Protein AF-A0A9R1XGS2-F1 (afdb_monomer)

Mean predicted aligned error: 9.59 Å

Radius of gyration: 16.62 Å; Cα contacts (8 Å, |Δi|>4): 50; chains: 1; bounding box: 32×41×38 Å

Structure (mmCIF, N/CA/C/O backbone):
data_AF-A0A9R1XGS2-F1
#
_entry.id   AF-A0A9R1XGS2-F1
#
loop_
_atom_site.group_PDB
_atom_site.id
_atom_site.type_symbol
_atom_site.label_atom_id
_atom_site.label_alt_id
_atom_site.label_comp_id
_atom_site.label_asym_id
_atom_site.label_entity_id
_atom_site.label_seq_id
_atom_site.pdbx_PDB_ins_code
_atom_site.Cartn_x
_atom_site.Cartn_y
_atom_site.Cartn_z
_atom_site.occupancy
_atom_site.B_iso_or_equiv
_atom_site.auth_seq_id
_atom_site.auth_comp_id
_atom_site.auth_asym_id
_atom_site.auth_atom_id
_atom_site.pdbx_PDB_model_num
ATOM 1 N N . MET A 1 1 ? -3.065 5.075 -19.037 1.00 49.12 1 MET A N 1
ATOM 2 C CA . MET A 1 1 ? -3.940 6.017 -19.786 1.00 49.12 1 MET A CA 1
ATOM 3 C C . MET A 1 1 ? -4.816 6.896 -18.880 1.00 49.12 1 MET A C 1
ATOM 5 O O . MET A 1 1 ? -4.933 8.082 -19.165 1.00 49.12 1 MET A O 1
ATOM 9 N N . PHE A 1 2 ? -5.382 6.379 -17.778 1.00 56.94 2 PHE A N 1
ATOM 10 C CA . PHE A 1 2 ? -6.214 7.158 -16.838 1.00 56.94 2 PHE A CA 1
ATOM 11 C C . PHE A 1 2 ? -5.487 8.334 -16.159 1.00 56.94 2 PHE A C 1
ATOM 13 O O . PHE A 1 2 ? -5.978 9.459 -16.197 1.00 56.94 2 PHE A O 1
ATOM 20 N N . PHE A 1 3 ? -4.281 8.113 -15.629 1.00 59.16 3 PHE A N 1
ATOM 21 C CA . PHE A 1 3 ? -3.515 9.161 -14.937 1.00 59.16 3 PHE A CA 1
ATOM 22 C C . PHE A 1 3 ? -3.102 10.336 -15.835 1.00 59.16 3 PHE A C 1
ATOM 24 O O . PHE A 1 3 ? -3.091 11.476 -15.381 1.00 59.16 3 PHE A O 1
ATOM 31 N N . TYR A 1 4 ? -2.840 10.095 -17.125 1.00 64.44 4 TYR A N 1
ATOM 32 C CA . TYR A 1 4 ? -2.548 11.173 -18.075 1.00 64.44 4 TYR A CA 1
ATOM 33 C C . TYR A 1 4 ? -3.742 12.122 -18.227 1.00 64.44 4 TYR A C 1
ATOM 35 O O . TYR A 1 4 ? -3.582 13.336 -18.143 1.00 64.44 4 TYR A O 1
ATOM 43 N N . ARG A 1 5 ? -4.955 11.570 -18.374 1.00 71.12 5 ARG A N 1
ATOM 44 C CA . ARG A 1 5 ? -6.182 12.373 -18.470 1.00 71.12 5 ARG A CA 1
ATOM 45 C C . ARG A 1 5 ? -6.453 13.150 -17.182 1.00 71.12 5 ARG A C 1
ATOM 47 O O . ARG A 1 5 ? -6.794 14.324 -17.261 1.00 71.12 5 ARG A O 1
ATOM 54 N N . ALA A 1 6 ? -6.242 12.530 -16.019 1.00 71.69 6 ALA A N 1
ATOM 55 C CA . ALA A 1 6 ? -6.393 13.198 -14.726 1.00 71.69 6 ALA A CA 1
ATOM 56 C C . ALA A 1 6 ? -5.425 14.384 -14.566 1.00 71.69 6 ALA A C 1
ATOM 58 O O . ALA A 1 6 ? -5.833 15.461 -14.133 1.00 71.69 6 ALA A O 1
ATOM 59 N N . MET A 1 7 ? -4.161 14.227 -14.975 1.00 69.69 7 MET A N 1
ATOM 60 C CA . MET A 1 7 ? -3.179 15.306 -14.854 1.00 69.69 7 MET A CA 1
ATOM 61 C C . MET A 1 7 ? -3.438 16.450 -15.838 1.00 69.69 7 MET A C 1
ATOM 63 O O . MET A 1 7 ? -3.331 17.615 -15.460 1.00 69.69 7 MET A O 1
ATOM 67 N N . VAL A 1 8 ? -3.840 16.131 -17.074 1.00 72.62 8 VAL A N 1
ATOM 68 C CA . VAL A 1 8 ? -4.270 17.142 -18.052 1.00 72.62 8 VAL A CA 1
ATOM 69 C C . VAL A 1 8 ? -5.418 17.970 -17.469 1.00 72.62 8 VAL A C 1
ATOM 71 O O . VAL A 1 8 ? -5.306 19.192 -17.420 1.00 72.62 8 VAL A O 1
ATOM 74 N N . LEU A 1 9 ? -6.450 17.325 -16.911 1.00 78.19 9 LEU A N 1
ATOM 75 C CA . LEU A 1 9 ? -7.569 18.012 -16.255 1.00 78.19 9 LEU A CA 1
ATOM 76 C C . LEU A 1 9 ? -7.123 18.911 -15.091 1.00 78.19 9 LEU A C 1
ATOM 78 O O . LEU A 1 9 ? -7.609 20.034 -14.975 1.00 78.19 9 LEU A O 1
ATOM 82 N N . TYR A 1 10 ? -6.185 18.459 -14.253 1.00 74.69 10 TYR A N 1
ATOM 83 C CA . TYR A 1 10 ? -5.632 19.273 -13.165 1.00 74.69 10 TYR A CA 1
ATOM 84 C C . TYR A 1 10 ? -4.881 20.511 -13.684 1.00 74.69 10 TYR A C 1
ATOM 86 O O . TYR A 1 10 ? -5.078 21.617 -13.177 1.00 74.69 10 TYR A O 1
ATOM 94 N N . THR A 1 11 ? -4.047 20.364 -14.720 1.00 72.31 11 THR A N 1
ATOM 95 C CA . THR A 1 11 ? -3.326 21.505 -15.318 1.00 72.31 11 THR A CA 1
ATOM 96 C C . THR A 1 11 ? -4.274 22.512 -15.967 1.00 72.31 11 THR A C 1
ATOM 98 O O . THR A 1 11 ? -4.076 23.717 -15.825 1.00 72.31 11 THR A O 1
ATOM 101 N N . THR A 1 12 ? -5.349 22.031 -16.604 1.00 73.12 12 THR A N 1
ATOM 102 C CA . THR A 1 12 ? -6.400 22.882 -17.172 1.00 73.12 12 THR A CA 1
ATOM 103 C C . THR A 1 12 ? -7.160 23.639 -16.082 1.00 73.12 12 THR A C 1
ATOM 105 O O . THR A 1 12 ? -7.358 24.842 -16.217 1.00 73.12 12 THR A O 1
ATOM 108 N N . GLN A 1 13 ? -7.536 22.976 -14.981 1.00 75.69 13 GLN A N 1
ATOM 109 C CA . GLN A 1 13 ? -8.256 23.617 -13.871 1.00 75.69 13 GLN A CA 1
ATOM 110 C C . GLN A 1 13 ? -7.396 24.606 -13.074 1.00 75.69 13 GLN A C 1
ATOM 112 O O . GLN A 1 13 ? -7.893 25.637 -12.637 1.00 75.69 13 GLN A O 1
ATOM 117 N N . SER A 1 14 ? -6.105 24.325 -12.895 1.00 75.88 14 SER A N 1
ATOM 118 C CA . SER A 1 14 ? -5.187 25.191 -12.138 1.00 75.88 14 SER A CA 1
ATOM 119 C C . SER A 1 14 ? -4.700 26.424 -12.915 1.00 75.88 14 SER A C 1
ATOM 121 O O . SER A 1 14 ? -3.931 27.217 -12.373 1.00 75.88 14 SER A O 1
ATOM 123 N N . GLY A 1 15 ? -5.089 26.588 -14.189 1.00 66.81 15 GLY A N 1
ATOM 124 C CA . GLY A 1 15 ? -4.644 27.693 -15.052 1.00 66.81 15 GLY A CA 1
ATOM 125 C C . GLY A 1 15 ? -3.144 27.668 -15.382 1.00 66.81 15 GLY A C 1
ATOM 126 O O . GLY A 1 15 ? -2.610 28.609 -15.972 1.00 66.81 15 GLY A O 1
ATOM 127 N N . SER A 1 16 ? -2.439 26.597 -15.005 1.00 64.12 16 SER A N 1
ATOM 128 C CA . SER A 1 16 ? -1.000 26.464 -15.198 1.00 64.12 16 SER A CA 1
ATOM 129 C C . SER A 1 16 ? -0.702 25.936 -16.601 1.00 64.12 16 SER A C 1
ATOM 131 O O . SER A 1 16 ? -0.794 24.742 -16.864 1.00 64.12 16 SER A O 1
ATOM 133 N N . ASN A 1 17 ? -0.229 26.809 -17.496 1.00 59.41 17 ASN A N 1
ATOM 134 C CA . ASN A 1 17 ? 0.316 26.438 -18.815 1.00 59.41 17 ASN A CA 1
ATOM 135 C C . ASN A 1 17 ? 1.717 25.789 -18.738 1.00 59.41 17 ASN A C 1
ATOM 137 O O . ASN A 1 17 ? 2.495 25.812 -19.696 1.00 59.41 17 ASN A O 1
ATOM 141 N N . LYS A 1 18 ? 2.075 25.205 -17.589 1.00 62.44 18 LYS A N 1
ATOM 142 C CA . LYS A 1 18 ? 3.331 24.476 -17.429 1.00 62.44 18 LYS A CA 1
ATOM 143 C C . LYS A 1 18 ? 3.226 23.172 -18.211 1.00 62.44 18 LYS A C 1
ATOM 145 O O . LYS A 1 18 ? 2.670 22.188 -17.732 1.00 62.44 18 LYS A O 1
ATOM 150 N N . ARG A 1 19 ? 3.808 23.152 -19.412 1.00 61.94 19 ARG A N 1
ATOM 151 C CA . ARG A 1 19 ? 4.156 21.908 -20.110 1.00 61.94 19 ARG A CA 1
ATOM 152 C C . ARG A 1 19 ? 5.249 21.205 -19.307 1.00 61.94 19 ARG A C 1
ATOM 154 O O . ARG A 1 19 ? 6.433 21.344 -19.595 1.00 61.94 19 ARG A O 1
ATOM 161 N N . VAL A 1 20 ? 4.853 20.501 -18.251 1.00 65.19 20 VAL A N 1
ATOM 162 C CA . VAL A 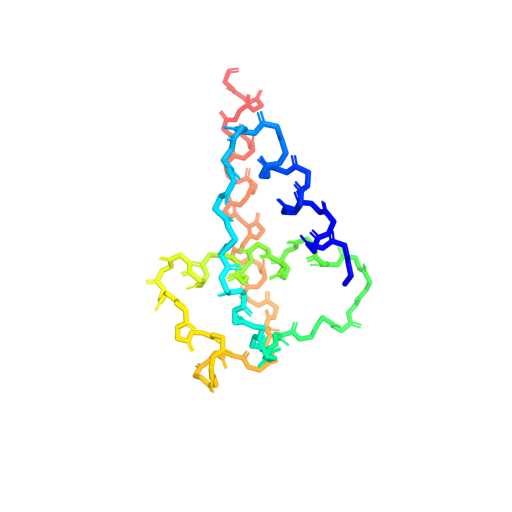1 20 ? 5.764 19.645 -17.493 1.00 65.19 20 VAL A CA 1
ATOM 163 C C . VAL A 1 20 ? 6.173 18.512 -18.427 1.00 65.19 20 VAL A C 1
ATOM 165 O O . VAL A 1 20 ? 5.321 17.768 -18.916 1.00 65.19 20 VAL A O 1
ATOM 168 N N . LY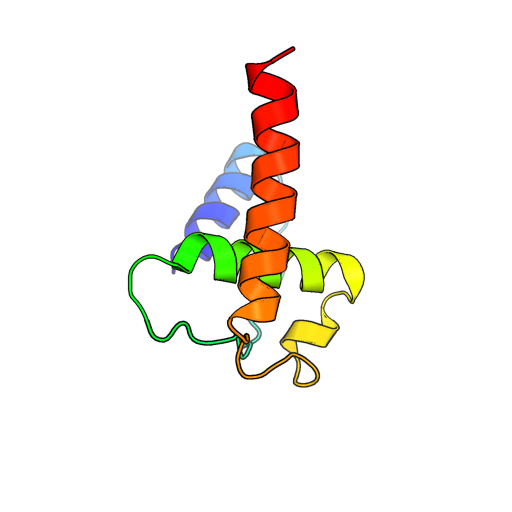S A 1 21 ? 7.474 18.400 -18.721 1.00 68.25 21 LYS A N 1
ATOM 169 C CA . LYS A 1 21 ? 8.012 17.246 -19.444 1.00 68.25 21 LYS A CA 1
ATOM 170 C C . LYS A 1 21 ? 7.837 16.029 -18.541 1.00 68.25 21 LYS A C 1
ATOM 172 O O . LYS A 1 21 ? 8.598 15.822 -17.603 1.00 68.25 21 LYS A O 1
ATOM 177 N N . LEU A 1 22 ? 6.779 15.276 -18.805 1.00 68.44 22 LEU A N 1
ATOM 178 C CA . LEU A 1 22 ? 6.441 14.055 -18.095 1.00 68.44 22 LEU A CA 1
ATOM 179 C C . LEU A 1 22 ? 7.478 12.986 -18.419 1.00 68.44 22 LEU A C 1
ATOM 181 O O . LEU A 1 22 ? 7.567 12.532 -19.560 1.00 68.44 22 LEU A O 1
ATOM 185 N N . ASN A 1 23 ? 8.260 12.602 -17.414 1.00 72.56 23 ASN A N 1
ATOM 186 C CA . ASN A 1 23 ? 9.093 11.419 -17.511 1.00 72.56 23 ASN A CA 1
ATOM 187 C C . ASN A 1 23 ? 8.256 10.216 -17.075 1.00 72.56 23 ASN A C 1
ATOM 189 O O . ASN A 1 23 ? 7.981 10.044 -15.888 1.00 72.56 23 ASN A O 1
ATOM 193 N N . TRP A 1 24 ? 7.797 9.432 -18.046 1.00 73.19 24 TRP A N 1
ATOM 194 C CA . TRP A 1 24 ? 7.093 8.187 -17.775 1.00 73.19 24 TRP A CA 1
ATOM 195 C C . TRP A 1 24 ? 8.121 7.112 -17.468 1.00 73.19 24 TRP A C 1
ATOM 197 O O . TRP A 1 24 ? 8.911 6.739 -18.333 1.00 73.19 24 TRP A O 1
ATOM 207 N N . VAL A 1 25 ? 8.104 6.632 -16.233 1.00 74.81 25 VAL A N 1
ATOM 208 C CA . VAL A 1 25 ? 8.935 5.515 -15.800 1.00 74.81 25 VAL A CA 1
ATOM 209 C C . VAL A 1 25 ? 8.035 4.293 -15.708 1.00 74.81 25 VAL A C 1
ATOM 211 O O . VAL A 1 25 ? 6.965 4.357 -15.101 1.00 74.81 25 VAL A O 1
ATOM 214 N N . ASN A 1 26 ? 8.452 3.197 -16.338 1.00 73.38 26 ASN A N 1
ATOM 215 C CA . ASN A 1 26 ? 7.841 1.903 -16.073 1.00 73.38 26 ASN A CA 1
ATOM 216 C C . ASN A 1 26 ? 8.351 1.424 -14.723 1.00 73.38 26 ASN A C 1
ATOM 218 O O . ASN A 1 26 ? 9.556 1.277 -14.534 1.00 73.38 26 ASN A O 1
ATOM 222 N N . VAL A 1 27 ? 7.418 1.213 -13.807 1.00 75.19 27 VAL A N 1
ATOM 223 C CA . VAL A 1 27 ? 7.698 0.791 -12.440 1.00 75.19 27 VAL A CA 1
ATOM 224 C C . VAL A 1 27 ? 7.159 -0.615 -12.259 1.00 75.19 27 VAL A C 1
ATOM 226 O O . VAL A 1 27 ? 6.090 -0.949 -12.776 1.00 75.19 27 VAL A O 1
ATOM 229 N N . THR A 1 28 ? 7.906 -1.440 -11.545 1.00 74.62 28 THR A N 1
ATOM 230 C CA . THR A 1 28 ? 7.434 -2.740 -11.076 1.00 74.62 28 THR A CA 1
ATOM 231 C C . THR A 1 28 ? 6.695 -2.522 -9.764 1.00 74.62 28 THR A C 1
ATOM 233 O O . THR A 1 28 ? 7.218 -1.878 -8.858 1.00 74.62 28 THR A O 1
ATOM 236 N N . CYS A 1 29 ? 5.468 -3.025 -9.671 1.00 78.06 29 CYS A N 1
ATOM 237 C CA . CYS A 1 29 ? 4.678 -2.995 -8.446 1.00 78.06 29 CYS A CA 1
ATOM 238 C C . CYS A 1 29 ? 4.331 -4.425 -8.015 1.00 78.06 29 CYS A C 1
ATOM 240 O O . CYS A 1 29 ? 4.176 -5.289 -8.887 1.00 78.06 29 CYS A O 1
ATOM 242 N N . PRO A 1 30 ? 4.145 -4.672 -6.710 1.00 83.31 30 PRO A N 1
ATOM 243 C CA . PRO A 1 30 ? 3.655 -5.950 -6.214 1.00 83.31 30 PRO A CA 1
ATOM 244 C C . PRO A 1 30 ? 2.334 -6.343 -6.860 1.00 83.31 30 PRO A C 1
ATOM 246 O O . PRO A 1 30 ? 1.385 -5.555 -6.905 1.00 83.31 30 PRO A O 1
ATOM 249 N N . VAL A 1 31 ? 2.278 -7.570 -7.371 1.00 83.81 31 VAL A N 1
ATOM 250 C CA . VAL A 1 31 ? 1.083 -8.108 -8.022 1.00 83.81 31 VAL A CA 1
ATOM 251 C C . VAL A 1 31 ? 0.236 -8.818 -6.979 1.00 83.81 31 VAL A C 1
ATOM 253 O O . VAL A 1 31 ? 0.708 -9.712 -6.282 1.00 83.81 31 VAL A O 1
ATOM 256 N N . GLN A 1 32 ? -1.033 -8.432 -6.878 1.00 84.25 32 GLN A N 1
ATOM 257 C CA . GLN A 1 32 ? -1.981 -9.146 -6.032 1.00 84.25 32 GLN A CA 1
ATOM 258 C C . GLN A 1 32 ? -2.357 -10.500 -6.661 1.00 84.25 32 GLN A C 1
ATOM 260 O O . GLN A 1 32 ? -2.636 -10.559 -7.863 1.00 84.2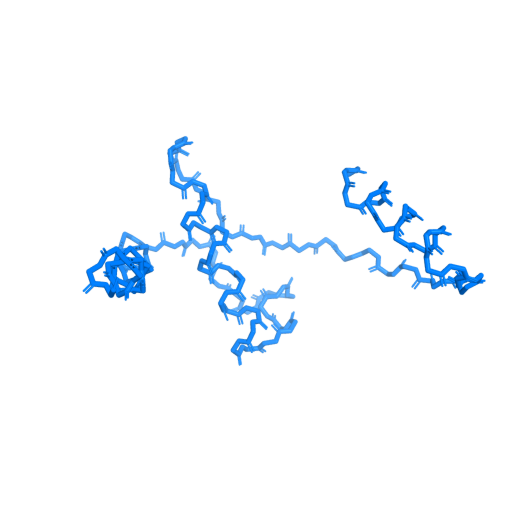5 32 GLN A O 1
ATOM 265 N N . PRO A 1 33 ? -2.438 -11.580 -5.870 1.00 83.25 33 PRO A N 1
ATOM 266 C CA . PRO A 1 33 ? -2.882 -12.878 -6.369 1.00 83.25 33 PRO A CA 1
ATOM 267 C C . PRO A 1 33 ? -4.414 -12.968 -6.492 1.00 83.25 33 PRO A C 1
ATOM 269 O O . PRO A 1 33 ? -4.927 -13.656 -7.372 1.00 83.25 33 PRO A O 1
ATOM 272 N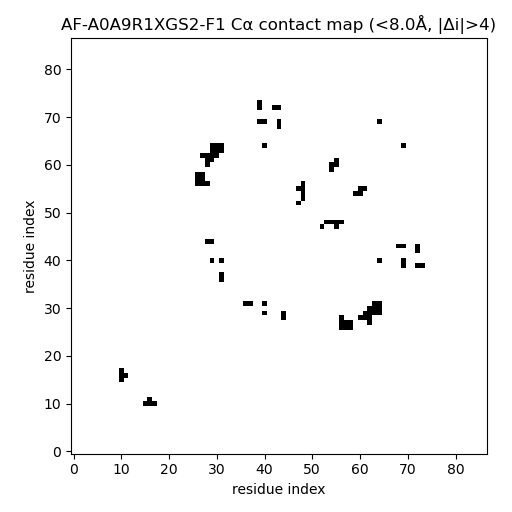 N . GLY A 1 34 ? -5.156 -12.285 -5.610 1.00 83.75 34 GLY A N 1
ATOM 273 C CA . GLY A 1 34 ? -6.624 -12.295 -5.563 1.00 83.75 34 GLY A CA 1
ATOM 274 C C . GLY A 1 34 ? -7.278 -11.119 -6.295 1.00 83.75 34 GLY A C 1
ATOM 275 O O . GLY A 1 34 ? -6.601 -10.263 -6.850 1.00 83.75 34 GLY A O 1
ATOM 276 N N . SER A 1 35 ? -8.612 -11.027 -6.277 1.00 82.06 35 SER A N 1
ATOM 277 C CA . SER A 1 35 ? -9.365 -9.914 -6.893 1.00 82.06 35 SER A CA 1
ATOM 278 C C . SER A 1 35 ? -9.879 -8.867 -5.897 1.00 82.06 35 SER A C 1
ATOM 280 O O . SER A 1 35 ? -10.220 -7.758 -6.300 1.00 82.06 35 SER A O 1
ATOM 282 N N . THR A 1 36 ? -9.929 -9.191 -4.604 1.00 87.19 36 THR A N 1
ATOM 283 C CA . THR A 1 36 ? -10.611 -8.389 -3.572 1.00 87.19 36 THR A CA 1
ATOM 284 C C . THR A 1 36 ? -9.677 -7.512 -2.741 1.00 87.19 36 THR A C 1
ATOM 286 O O . THR A 1 36 ? -10.139 -6.617 -2.041 1.00 87.19 36 THR A O 1
ATOM 289 N N . GLU A 1 37 ? -8.365 -7.735 -2.820 1.00 87.25 37 GLU A N 1
ATOM 290 C CA . GLU A 1 37 ? -7.378 -7.090 -1.942 1.00 87.25 37 GLU A CA 1
ATOM 291 C C . GLU A 1 37 ? -6.682 -5.884 -2.588 1.00 87.25 37 GLU A C 1
ATOM 293 O O . GLU A 1 37 ? -5.784 -5.296 -1.988 1.00 87.25 37 GLU A O 1
ATOM 298 N N . CYS A 1 38 ? -7.116 -5.469 -3.784 1.00 88.50 38 CYS A N 1
ATOM 299 C CA . CYS A 1 38 ? -6.461 -4.405 -4.551 1.00 88.50 38 CYS A CA 1
ATOM 300 C C . CYS A 1 38 ? -6.297 -3.097 -3.790 1.00 88.50 38 CYS A C 1
ATOM 302 O O . CYS A 1 38 ? -5.251 -2.457 -3.884 1.00 88.50 38 CYS A O 1
ATOM 304 N N . GLY A 1 39 ? -7.301 -2.721 -2.996 1.00 90.00 39 GLY A N 1
ATOM 305 C CA . GLY A 1 39 ? -7.234 -1.535 -2.152 1.00 90.00 39 GLY A CA 1
ATOM 306 C C . GLY A 1 39 ? -6.073 -1.606 -1.161 1.00 90.00 39 GLY A C 1
ATOM 307 O O . GLY A 1 39 ? -5.310 -0.653 -1.056 1.00 90.00 39 GLY A O 1
ATOM 308 N N . TYR A 1 40 ? -5.885 -2.746 -0.495 1.00 91.75 40 TYR A N 1
ATOM 309 C CA . TYR A 1 40 ? -4.829 -2.916 0.504 1.00 91.75 40 TYR A CA 1
ATOM 310 C C . TYR A 1 40 ? -3.431 -2.939 -0.114 1.00 91.75 40 TYR A C 1
ATOM 312 O O . TYR A 1 40 ? -2.520 -2.325 0.432 1.00 91.75 40 TYR A O 1
ATOM 320 N N . TYR A 1 41 ? -3.274 -3.556 -1.288 1.00 91.25 41 TYR A N 1
ATOM 321 C CA . TYR A 1 41 ? -2.012 -3.523 -2.033 1.00 91.25 41 TYR A CA 1
ATOM 322 C C . TYR A 1 41 ? -1.646 -2.094 -2.450 1.00 91.25 41 TYR A C 1
ATOM 324 O O . TYR A 1 41 ? -0.507 -1.669 -2.272 1.00 91.25 41 TYR A O 1
ATOM 332 N N . MET A 1 42 ? -2.620 -1.318 -2.941 1.00 89.38 42 MET A N 1
ATOM 333 C CA . MET A 1 42 ? -2.405 0.093 -3.281 1.00 89.38 42 MET A CA 1
ATOM 334 C C . MET A 1 42 ? -2.039 0.927 -2.052 1.00 89.38 42 MET A C 1
ATOM 336 O O . MET A 1 42 ? -1.156 1.775 -2.134 1.00 89.38 42 MET A O 1
ATOM 340 N N . LEU A 1 43 ? -2.696 0.688 -0.917 1.00 92.31 43 LEU A N 1
ATOM 341 C CA . LEU A 1 43 ? -2.424 1.390 0.336 1.00 92.31 43 LEU A CA 1
ATOM 342 C C . LEU A 1 43 ? -1.028 1.083 0.876 1.00 92.31 43 LEU A C 1
ATOM 344 O O . LEU A 1 43 ? -0.300 2.014 1.219 1.00 92.31 43 LEU A O 1
ATOM 348 N N . ARG A 1 44 ? -0.631 -0.195 0.877 1.00 92.00 44 ARG A N 1
ATOM 349 C CA . ARG A 1 44 ? 0.726 -0.621 1.234 1.00 92.00 44 ARG A CA 1
ATOM 350 C C . ARG A 1 44 ? 1.762 0.059 0.340 1.00 92.00 44 ARG A C 1
ATOM 352 O O . ARG A 1 44 ? 2.696 0.674 0.841 1.00 92.00 44 ARG A O 1
ATOM 359 N N . PHE A 1 45 ? 1.547 0.019 -0.972 1.00 88.50 45 PHE A N 1
ATOM 360 C CA . PHE A 1 45 ? 2.462 0.603 -1.948 1.00 88.50 45 PHE A CA 1
ATOM 361 C C . PHE A 1 45 ? 2.575 2.125 -1.819 1.00 88.50 45 PHE A C 1
ATOM 363 O O . PHE A 1 45 ? 3.667 2.680 -1.883 1.00 88.50 45 PHE A O 1
ATOM 370 N N . MET A 1 46 ? 1.460 2.823 -1.581 1.00 90.19 46 MET A N 1
ATOM 371 C 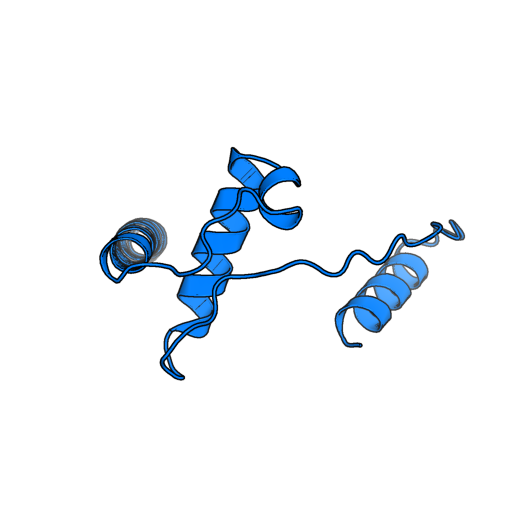CA . MET A 1 46 ? 1.483 4.263 -1.317 1.00 90.19 46 MET A CA 1
ATOM 372 C C . MET A 1 46 ? 2.225 4.600 -0.020 1.00 90.19 46 MET A C 1
ATOM 374 O O . MET A 1 46 ? 2.965 5.582 -0.005 1.00 90.19 46 MET A O 1
ATOM 378 N N . LYS A 1 47 ? 2.058 3.798 1.041 1.00 89.81 47 LYS A N 1
ATOM 379 C CA . LYS A 1 47 ? 2.784 3.965 2.309 1.00 89.81 47 LYS A CA 1
ATOM 380 C C . LYS A 1 47 ? 4.296 3.837 2.093 1.00 89.81 47 LYS A C 1
ATOM 382 O O . LYS A 1 47 ? 5.027 4.750 2.458 1.00 89.81 47 LYS A O 1
ATOM 387 N N . GLU A 1 48 ? 4.743 2.801 1.383 1.00 89.31 48 GLU A N 1
ATOM 388 C CA . GLU A 1 48 ? 6.162 2.606 1.038 1.00 89.31 48 GLU A CA 1
ATOM 389 C C . GLU A 1 48 ? 6.730 3.777 0.220 1.00 89.31 48 GLU A C 1
ATOM 391 O O . GLU A 1 48 ? 7.819 4.266 0.508 1.00 89.31 48 GLU A O 1
ATOM 396 N N . ILE A 1 49 ? 5.979 4.304 -0.756 1.00 88.31 49 ILE A N 1
ATOM 397 C CA . ILE A 1 49 ? 6.404 5.488 -1.526 1.00 88.31 49 ILE A CA 1
ATOM 398 C C . ILE A 1 49 ? 6.567 6.720 -0.624 1.00 88.31 49 ILE A C 1
ATOM 400 O O . ILE A 1 49 ? 7.453 7.540 -0.867 1.00 88.31 49 ILE A O 1
ATOM 404 N N . VAL A 1 50 ? 5.713 6.887 0.388 1.00 89.25 50 VAL A N 1
ATOM 405 C CA . VAL A 1 50 ? 5.805 8.012 1.331 1.00 89.25 50 VAL A CA 1
ATOM 406 C C . VAL A 1 50 ? 6.998 7.850 2.276 1.00 89.25 50 VAL A C 1
ATOM 408 O O . VAL A 1 50 ? 7.676 8.837 2.556 1.00 89.25 50 VAL A O 1
ATOM 411 N N . GLU A 1 51 ? 7.273 6.632 2.740 1.00 89.31 51 GLU A N 1
ATOM 412 C CA . GLU A 1 51 ? 8.330 6.339 3.718 1.00 89.31 51 GLU A CA 1
ATOM 413 C C . GLU A 1 51 ? 9.730 6.272 3.085 1.00 89.31 51 GLU A C 1
ATOM 415 O O . GLU A 1 51 ? 10.680 6.867 3.595 1.00 89.31 51 GLU A O 1
ATOM 420 N N . GLU A 1 52 ? 9.866 5.587 1.951 1.00 87.00 52 GLU A N 1
ATOM 421 C CA . GLU A 1 52 ? 11.153 5.292 1.303 1.00 87.00 52 GLU A CA 1
ATOM 422 C C . GLU A 1 52 ? 11.402 6.147 0.045 1.00 87.00 52 GLU A C 1
ATOM 424 O O . GLU A 1 52 ? 12.515 6.210 -0.498 1.00 87.00 52 GLU A O 1
ATOM 429 N N . GLY A 1 53 ? 10.370 6.854 -0.418 1.00 83.19 53 GLY A N 1
ATOM 430 C CA . GLY A 1 53 ? 10.419 7.706 -1.596 1.00 83.19 53 GLY A CA 1
ATOM 431 C C . GLY A 1 53 ? 10.315 6.935 -2.913 1.00 83.19 53 GLY A C 1
ATOM 432 O O . GLY A 1 53 ? 9.971 5.759 -2.992 1.00 83.19 53 GLY A O 1
ATOM 433 N N . ILE A 1 54 ? 10.672 7.612 -4.006 1.00 80.75 54 ILE A N 1
ATOM 434 C CA . ILE A 1 54 ? 10.579 7.082 -5.380 1.00 80.75 54 ILE A CA 1
ATOM 435 C C . ILE A 1 54 ? 11.500 5.864 -5.610 1.00 80.75 54 ILE A C 1
ATOM 437 O O . ILE A 1 54 ? 11.344 5.165 -6.606 1.00 80.75 54 ILE A O 1
ATOM 441 N N . LYS A 1 55 ? 12.434 5.562 -4.698 1.00 78.19 55 LYS A N 1
ATOM 442 C CA . LYS A 1 55 ? 13.353 4.415 -4.811 1.00 78.19 55 LYS A CA 1
ATOM 443 C C . LYS A 1 55 ? 12.622 3.072 -4.888 1.00 78.19 55 LYS A C 1
ATOM 445 O O . LYS A 1 55 ? 13.037 2.213 -5.663 1.00 78.19 55 LYS A O 1
ATOM 450 N N . VAL A 1 56 ? 11.483 2.955 -4.200 1.00 76.50 56 VAL A N 1
ATOM 451 C CA . VAL A 1 56 ? 10.584 1.785 -4.245 1.00 76.50 56 VAL A CA 1
ATOM 452 C C . VAL A 1 56 ? 10.183 1.435 -5.682 1.00 76.50 56 VAL A C 1
ATOM 454 O O . VAL A 1 56 ? 9.999 0.273 -6.023 1.00 76.50 56 VAL A O 1
ATOM 457 N N . LEU A 1 57 ? 10.109 2.438 -6.562 1.00 73.44 57 LEU A N 1
ATOM 458 C CA . LEU A 1 57 ? 9.663 2.295 -7.944 1.00 73.44 57 LEU A CA 1
ATOM 459 C C . LEU A 1 57 ? 10.745 1.785 -8.915 1.00 73.44 57 LEU A C 1
ATOM 461 O O . LEU A 1 57 ? 10.411 1.437 -10.047 1.00 73.44 57 LEU A O 1
ATOM 465 N N . ILE A 1 58 ? 12.027 1.796 -8.522 1.00 69.38 58 ILE A N 1
ATOM 466 C CA . ILE A 1 58 ? 13.173 1.637 -9.445 1.00 69.38 58 ILE A CA 1
ATOM 467 C C . ILE A 1 58 ? 13.872 0.268 -9.298 1.00 69.38 58 ILE A C 1
ATOM 469 O O . ILE A 1 58 ? 14.731 -0.065 -10.110 1.00 69.38 58 ILE A O 1
ATOM 473 N N . GLY A 1 59 ? 13.459 -0.575 -8.345 1.00 59.56 59 GLY A N 1
ATOM 474 C CA . GLY A 1 59 ? 13.904 -1.977 -8.284 1.00 59.56 59 GLY A CA 1
ATOM 475 C C . GLY A 1 59 ? 14.327 -2.496 -6.911 1.00 59.56 59 GLY A C 1
ATOM 476 O O . GLY A 1 59 ? 14.566 -3.692 -6.799 1.00 59.56 59 GLY A O 1
ATOM 477 N N . ASP A 1 60 ? 14.368 -1.641 -5.885 1.00 59.47 60 ASP A N 1
ATOM 478 C CA . ASP A 1 60 ? 14.611 -2.069 -4.495 1.00 59.47 60 ASP A CA 1
ATOM 479 C C . ASP A 1 60 ? 13.307 -2.393 -3.737 1.00 59.47 60 ASP A C 1
ATOM 481 O O . ASP A 1 60 ? 13.343 -2.865 -2.603 1.00 59.47 60 ASP A O 1
ATOM 485 N N . GLY A 1 61 ? 12.146 -2.137 -4.351 1.00 65.44 61 GLY A N 1
ATOM 486 C CA . GLY A 1 61 ? 10.842 -2.457 -3.773 1.00 65.44 61 GLY A CA 1
ATOM 487 C C . GLY A 1 61 ? 10.583 -3.965 -3.705 1.00 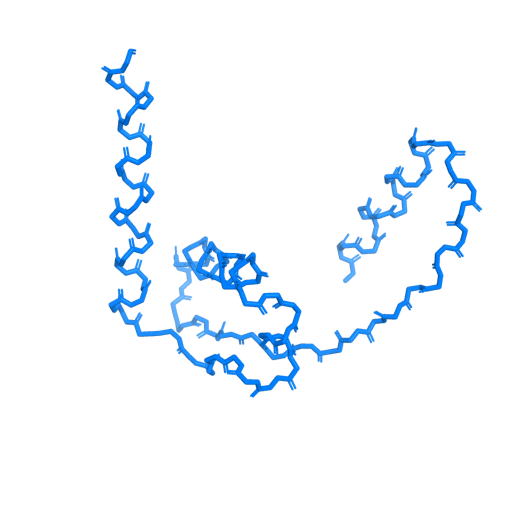65.44 61 GLY A C 1
ATOM 488 O O . GLY A 1 61 ? 11.120 -4.746 -4.497 1.00 65.44 61 GLY A O 1
ATOM 489 N N . LYS A 1 62 ? 9.723 -4.389 -2.772 1.00 67.88 62 LYS A N 1
ATOM 490 C CA . LYS A 1 62 ? 9.276 -5.788 -2.685 1.00 67.88 62 LYS A CA 1
ATOM 491 C C . LYS A 1 62 ? 8.631 -6.217 -4.009 1.00 67.88 62 LYS A C 1
ATOM 493 O O . LYS A 1 62 ? 7.875 -5.460 -4.606 1.00 67.88 62 LYS A O 1
ATOM 498 N N . ALA A 1 63 ? 8.918 -7.436 -4.466 1.00 75.19 63 ALA A N 1
ATOM 499 C CA . ALA A 1 63 ? 8.291 -7.998 -5.668 1.00 75.19 63 ALA A CA 1
ATOM 500 C C . ALA A 1 63 ? 6.869 -8.517 -5.395 1.00 75.19 63 ALA A C 1
ATOM 502 O O . ALA A 1 63 ? 6.012 -8.490 -6.275 1.00 75.19 63 ALA A O 1
ATOM 503 N N . GLU A 1 64 ? 6.616 -8.960 -4.165 1.00 83.81 64 GLU A N 1
ATOM 504 C CA . GLU A 1 64 ? 5.333 -9.474 -3.697 1.00 83.81 64 GLU A CA 1
ATOM 505 C C . GLU A 1 64 ? 5.106 -9.020 -2.255 1.00 83.81 64 GLU A C 1
ATOM 507 O O . GLU A 1 64 ? 6.056 -8.892 -1.476 1.00 83.81 64 GLU A O 1
ATOM 512 N N . TYR A 1 65 ? 3.843 -8.789 -1.902 1.00 89.50 65 TYR A N 1
ATOM 513 C CA . TYR A 1 65 ? 3.451 -8.575 -0.516 1.00 89.50 65 TYR A CA 1
ATOM 514 C C . TYR A 1 65 ? 3.016 -9.889 0.106 1.00 89.50 65 TYR A C 1
ATOM 516 O O . TYR A 1 65 ? 2.265 -10.666 -0.482 1.00 89.50 65 TYR A O 1
ATOM 524 N N . THR A 1 66 ? 3.490 -10.125 1.322 1.00 90.94 66 THR A N 1
ATOM 525 C CA . THR A 1 66 ? 3.034 -11.254 2.125 1.00 90.94 66 THR A CA 1
ATOM 526 C C . THR A 1 66 ? 1.670 -10.949 2.734 1.00 90.94 66 THR A C 1
ATOM 528 O O . THR A 1 66 ? 1.268 -9.792 2.856 1.00 90.94 66 THR A O 1
ATOM 531 N N . THR A 1 67 ? 0.959 -11.981 3.185 1.00 90.06 67 THR A N 1
ATOM 532 C CA . THR A 1 67 ? -0.292 -11.789 3.933 1.00 90.06 67 THR A CA 1
ATOM 533 C C . THR A 1 67 ? -0.078 -10.917 5.173 1.00 90.06 67 THR A C 1
ATOM 535 O O . THR A 1 67 ? -0.908 -10.062 5.446 1.00 90.06 67 THR A O 1
ATOM 538 N N . ALA A 1 68 ? 1.070 -11.044 5.850 1.00 92.56 68 ALA A N 1
ATOM 539 C CA . ALA A 1 68 ? 1.416 -10.213 7.003 1.00 92.56 68 ALA A CA 1
ATOM 540 C C . ALA A 1 68 ? 1.565 -8.724 6.640 1.00 92.56 68 ALA A C 1
ATOM 542 O O . ALA A 1 68 ? 1.059 -7.872 7.364 1.00 92.56 68 ALA A O 1
ATOM 543 N N . ASP A 1 69 ? 2.191 -8.411 5.497 1.00 91.56 69 ASP A N 1
ATOM 544 C CA . ASP A 1 69 ? 2.307 -7.027 5.005 1.00 91.56 69 ASP A CA 1
ATOM 545 C C . ASP A 1 69 ? 0.924 -6.397 4.758 1.00 91.56 69 ASP A C 1
ATOM 547 O O . ASP A 1 69 ? 0.723 -5.199 4.947 1.00 91.56 69 ASP A O 1
ATOM 551 N N . ILE A 1 70 ? -0.040 -7.210 4.317 1.00 92.88 70 ILE A N 1
ATOM 552 C CA . ILE A 1 70 ? -1.417 -6.778 4.063 1.00 92.88 70 ILE A CA 1
ATOM 553 C C . ILE A 1 70 ? -2.229 -6.689 5.359 1.00 92.88 70 ILE A C 1
ATOM 555 O O . ILE A 1 70 ? -3.026 -5.761 5.512 1.00 92.88 70 ILE A O 1
ATOM 559 N N . ASP A 1 71 ? -2.027 -7.614 6.294 1.00 94.56 71 ASP A N 1
ATOM 560 C CA . ASP A 1 71 ? -2.703 -7.615 7.591 1.00 94.56 71 ASP A CA 1
ATOM 561 C C . ASP A 1 71 ? -2.287 -6.413 8.450 1.00 94.56 71 ASP A C 1
ATOM 563 O O . ASP A 1 71 ? -3.159 -5.783 9.046 1.00 94.56 71 ASP A O 1
ATOM 567 N N . GLU A 1 72 ? -1.017 -5.990 8.401 1.00 95.12 72 GLU A N 1
ATOM 568 C CA . GLU A 1 72 ? -0.563 -4.729 9.016 1.00 95.12 72 GLU A CA 1
ATOM 569 C C . GLU A 1 72 ? -1.414 -3.543 8.532 1.00 95.12 72 GLU A C 1
ATOM 571 O O . GLU A 1 72 ? -1.971 -2.781 9.324 1.00 95.12 72 GLU A O 1
ATOM 576 N N . ILE A 1 73 ? -1.593 -3.420 7.213 1.00 94.62 73 ILE A N 1
ATOM 577 C CA . ILE A 1 73 ? -2.395 -2.343 6.625 1.00 94.62 73 ILE A CA 1
ATOM 578 C C . ILE A 1 73 ? -3.866 -2.466 7.025 1.00 94.62 73 ILE A C 1
ATOM 580 O O . ILE A 1 73 ? -4.516 -1.449 7.269 1.00 94.62 73 ILE A O 1
ATOM 584 N N . ARG A 1 74 ? -4.420 -3.680 7.117 1.00 94.12 74 ARG A N 1
ATOM 585 C CA . ARG A 1 74 ? -5.806 -3.889 7.573 1.00 94.12 74 ARG A CA 1
ATOM 586 C C . ARG A 1 74 ? -6.012 -3.397 8.999 1.00 94.12 74 ARG A C 1
ATOM 588 O O . ARG A 1 74 ? -7.012 -2.728 9.260 1.00 94.12 74 ARG A O 1
ATOM 595 N N . GLU A 1 75 ? -5.090 -3.716 9.898 1.00 94.94 75 GLU A N 1
ATOM 596 C CA . GLU A 1 75 ? -5.157 -3.318 11.305 1.00 94.94 75 GLU A CA 1
ATOM 597 C C . GLU A 1 75 ? -5.021 -1.801 11.473 1.00 94.94 75 GLU A C 1
ATOM 599 O O . GLU A 1 75 ? -5.831 -1.177 12.170 1.00 94.94 75 GLU A O 1
ATOM 604 N N . GLU A 1 76 ? -4.065 -1.185 10.774 1.00 94.00 76 GLU A N 1
ATOM 605 C CA . GLU A 1 76 ? -3.881 0.269 10.773 1.00 94.00 76 GLU A CA 1
ATOM 606 C C . GLU A 1 76 ? -5.121 0.996 10.244 1.00 94.00 76 GLU A C 1
ATOM 608 O O . GLU A 1 76 ? -5.626 1.927 10.881 1.00 94.00 76 GLU A O 1
ATOM 613 N N . TRP A 1 77 ? -5.665 0.543 9.110 1.00 91.44 77 TRP A N 1
ATOM 614 C CA . TRP A 1 77 ? -6.872 1.127 8.526 1.00 91.44 77 TRP A CA 1
ATOM 615 C C . TRP A 1 77 ? -8.097 0.939 9.409 1.00 91.44 77 TRP A C 1
ATOM 617 O O . TRP A 1 77 ? -8.882 1.874 9.567 1.00 91.44 77 TRP A O 1
ATOM 627 N N . SER A 1 78 ? -8.260 -0.239 10.010 1.00 93.25 78 SER A N 1
ATOM 628 C CA . SER A 1 78 ? -9.341 -0.508 10.958 1.00 93.25 78 SER A CA 1
ATOM 629 C C . SER A 1 78 ? -9.270 0.447 12.151 1.00 93.25 78 SER A C 1
ATOM 631 O O . SER A 1 78 ? -10.263 1.090 12.495 1.00 93.25 78 SER A O 1
ATOM 633 N N . THR A 1 79 ? -8.083 0.628 12.732 1.00 94.19 79 THR A N 1
ATOM 634 C CA . THR A 1 79 ? -7.859 1.546 13.860 1.00 94.19 79 THR A CA 1
ATOM 635 C C . THR A 1 79 ? -8.158 2.994 13.475 1.00 94.19 79 THR A C 1
ATOM 637 O O . THR A 1 79 ? -8.850 3.710 14.199 1.00 94.19 79 THR A O 1
ATOM 640 N N . PHE A 1 80 ? -7.692 3.426 12.302 1.00 91.25 80 PHE A N 1
ATOM 641 C CA . PHE A 1 80 ? -7.962 4.767 11.793 1.00 91.25 80 PHE A CA 1
ATOM 642 C C . PHE A 1 80 ? -9.465 5.005 11.600 1.00 91.25 80 PHE A C 1
ATOM 644 O O . PHE A 1 80 ? -10.003 5.968 12.140 1.00 91.25 80 PHE A O 1
ATOM 651 N N . VAL A 1 81 ? -10.158 4.111 10.886 1.00 90.94 81 VAL A N 1
ATOM 652 C CA . VAL A 1 81 ? -11.591 4.238 10.568 1.00 90.94 81 VAL A CA 1
ATOM 653 C C . VAL A 1 81 ? -12.464 4.152 11.819 1.00 90.94 81 VAL A C 1
ATOM 655 O O . VAL A 1 81 ? -13.370 4.968 11.991 1.00 90.94 81 VAL A O 1
ATOM 658 N N . THR A 1 82 ? -12.188 3.211 12.723 1.00 92.56 82 THR A N 1
ATOM 659 C CA . THR A 1 82 ? -12.923 3.102 13.996 1.00 92.56 82 THR A CA 1
ATOM 660 C C . THR A 1 82 ? -12.775 4.364 14.841 1.00 92.56 82 THR A C 1
ATOM 662 O O . THR A 1 82 ? -13.749 4.795 15.458 1.00 92.56 82 THR A O 1
ATOM 665 N N . GLY A 1 83 ? -11.619 5.030 14.778 1.00 91.06 83 GLY A N 1
ATOM 666 C CA . GLY A 1 83 ? -11.398 6.336 15.393 1.00 91.06 83 GLY A CA 1
ATOM 667 C C . GLY A 1 83 ? -12.310 7.461 14.885 1.00 91.06 83 GLY A C 1
ATOM 668 O O . GLY A 1 83 ? -12.482 8.442 15.604 1.00 91.06 83 GLY A O 1
ATOM 669 N N . PHE A 1 84 ? -12.913 7.337 13.696 1.00 89.44 84 PHE A N 1
ATOM 670 C CA . PHE A 1 84 ? -13.939 8.272 13.202 1.00 89.44 84 PHE A CA 1
ATOM 671 C C . PHE A 1 84 ? -15.360 7.825 13.521 1.00 89.44 84 PHE A C 1
ATOM 673 O O . PHE A 1 84 ? -16.225 8.669 13.711 1.00 89.44 84 PHE A O 1
ATOM 680 N N . ILE A 1 85 ? -15.613 6.515 13.538 1.00 86.81 85 ILE A N 1
ATOM 681 C CA . ILE A 1 85 ? -16.957 5.970 13.777 1.00 86.81 85 ILE A CA 1
ATOM 682 C C . ILE A 1 85 ? -17.375 6.163 15.235 1.00 86.81 85 ILE A C 1
ATOM 684 O O . ILE A 1 85 ? -18.532 6.464 15.509 1.00 86.81 85 ILE A O 1
ATOM 688 N N . TYR A 1 86 ? -16.439 5.975 16.164 1.00 79.44 86 TYR A N 1
ATOM 689 C CA . TYR A 1 86 ? -16.697 6.075 17.600 1.00 79.44 86 TYR A CA 1
ATOM 690 C C . TYR A 1 86 ? -16.282 7.430 18.195 1.00 79.44 86 TYR A C 1
ATOM 692 O O . TYR A 1 86 ? -16.137 7.537 19.414 1.00 79.44 86 TYR A O 1
ATOM 700 N N . ARG A 1 87 ? -16.069 8.446 17.349 1.00 56.34 87 ARG A N 1
ATOM 701 C CA . ARG A 1 87 ? -15.846 9.838 17.760 1.00 56.34 87 ARG A CA 1
ATOM 702 C C . ARG A 1 87 ? -17.116 10.666 17.693 1.00 56.34 87 ARG A C 1
ATOM 704 O O . ARG A 1 87 ? -17.907 10.457 16.751 1.00 56.34 87 ARG A O 1
#

pLDDT: mean 80.11, std 11.59, range [49.12, 95.12]

Sequence (87 aa):
MFFYRAMVLYTTQSGSNKRVKLNWVNVTCPVQPGSTECGYYMLRFMKEIVEEGIKVLIGDGKAEYTTADIDEIREEWSTFVTGFIYR

Organism: Lactuca sativa (NCBI:txid4236)

Nearest PDB structures (foldseek):
  6k4m-assembly1_C  TM=2.055E-01  e=7.249E+00  Streptomyces coelicolor

Solvent-accessible surface area (backbone atoms only — not comparable to full-atom values): 5458 Å² total; per-residue (Å²): 117,68,67,61,54,54,50,52,51,49,36,64,72,68,71,47,86,71,82,69,85,78,80,86,74,90,57,71,68,55,65,76,92,68,87,84,53,59,67,52,56,52,50,49,52,52,49,46,39,71,75,67,30,76,55,41,44,76,71,81,37,66,72,58,75,52,70,64,62,45,48,53,50,51,54,55,51,49,54,56,52,49,60,59,73,79,97

Secondary structure (DSSP, 8-state):
-HHHHHHHHHHHHTT--------------PPPSSSS-HHHHHHHHHHHHHHHGGGGGTTTS-SS--HHHHHHHHHHHHHHHHHHHT-

InterPro domains:
  IPR038765 Papain-like cysteine peptidase superfamily [SSF54001] (19-83)

Foldseek 3Di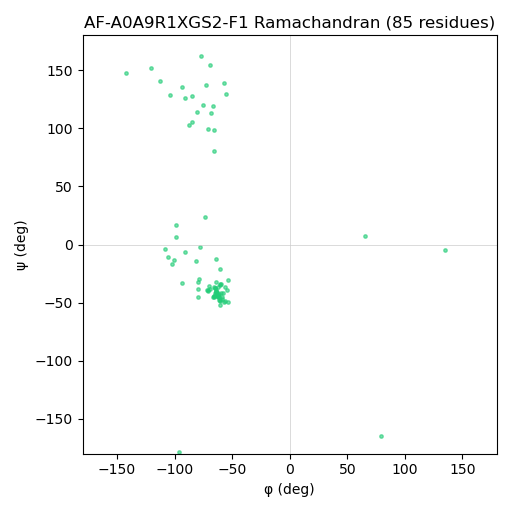:
DVVVVVVVVVCVVVVPPPPPPDDDDQFQAADDPDDPLVVLSVVLLVVCCVVVNCVLRVPPNDNHDDPVSSVVSVVVVVVVVVVVVVD

=== Feature glossary ===
Key to the feature types in this record:

Secondary structure (8-state, DSSP). Secondary structure is the local, repeating backbone conformation. DSSP classifies it into eight states by reading the hydrogen-bond network: three helix types (H, G, I), two β types (E, B), two non-regular types (T, S), and unstructured coil (-).

Backbone torsions (φ/ψ). Backbone dihedral angles. Every residue except chain termini has a φ (preceding-C → N → Cα → C) and a ψ (N → Cα → C → next-N). They are reported in degrees following the IUPAC sign convention. Secondary structure is essentially a statement about which (φ, ψ) basin each residue occupies.

Predicted aligned error. Predicted Aligned Error (PAE) is an AlphaFold confidence matrix: entry (i, j) is the expected error in the position of residue j, in ångströms, when the prediction is superimposed on the true structure at residue i. Low PAE within a block of residues means that block is internally rigid and well-predicted; high PAE between two blocks means their relative placement is uncertain even if each block individually is confident.

B-factor. B-factor (Debye–Waller factor) reflects atomic displacement in the crystal lattice. It is an experimental observable (units Å²), not a prediction; low values mean the atom is pinned down, high values mean it moves or is heterogeneous across the crystal.

Secondary structure (3-state, P-SEA). Three-state secondary structure (P-SEA) collapses the eight DSSP classes into helix (a), strand (b), and coil (c). P-SEA assigns these from Cα geometry alone — distances and angles — without requiring backbone oxygens, so it works on any Cα trace.

Sequence. Primary structure: the covalent order of the twenty standard amino acids along the backbone. Two proteins with the same sequence will (almost always) fold to the same structure; two with 30% identity often share a fold but not the details.

pLDDT. pLDDT is the predicted lDDT-Cα score: AlphaFold's confidence that the local environment of each residue (all inter-atomic distances within 15 Å) is correctly placed. It is a per-residue number between 0 and 100, with higher meaning more reliable.

InterPro / GO / CATH / organism. Functional annotations link the protein to curated databases. InterPro entries identify conserved domains and families by matching the sequence against member-database signatures (Pfam, PROSITE, CDD, …). Gene Ontology (GO) terms describe molecular function, biological process, and cellular component in a controlled vocabulary. CATH places the structure in a hierarchical fold classification (Class/Architecture/Topology/Homologous-superfamily). The organism is the source species.

Contact-map, Ramachandran, and PAE plots. Three diagnostic plots accompany the record. The Cα contact map visualizes the tertiary structure as a 2D adjacency matrix (8 Å cutoff, sequence-local contacts suppressed). The Ramachandran plot shows the distribution of backbone (φ, ψ) torsions, with points in the α and β basins reflecting secondary structure content. The PAE plot shows AlphaFold's inter-residue confidence as a color matrix.

mmCIF coordinates. The mmCIF table is the protein's shape written out atom by atom. For each backbone N, Cα, C, and carbonyl O, it records an (x, y, z) coordinate triple in Å plus the residue type, chain letter, and residue number.

Radius of gyration, Cα contacts, bounding box. Three whole-structure scalars: the radius of gyration (RMS distance of Cα from centroid, in Å), the count of Cα–Cα contacts (pairs closer than 8 Å and separated by more than four residues in sequence — i.e. tertiary, not local, contacts), and the bounding-box dimensions. Together they distinguish compact globula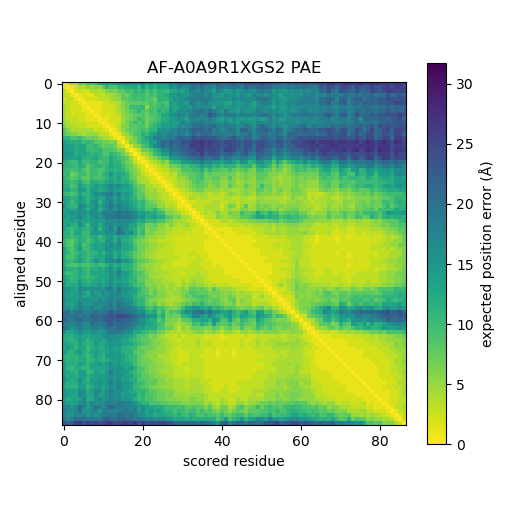r folds from extended fibres or disordered chains.

Foldseek 3Di. The Foldseek 3Di string encodes local tertiary geometry as a 20-letter alphabet — one character per residue — derived from the relative positions of nearby Cα atoms. Unlike the amino-acid sequence, 3Di is a direct function of the 3D structure, so two proteins with the same fold have similar 3Di strings even at low sequence identity.

Rendered structure images. Six rendered views show the 3D structure from the faces of a cube — i.e. along ±x, ±y, ±z. Rendering representation is drawn randomly per protein from cartoon (secondary-structure ribbons), sticks (backbone bonds), or molecular surface; coloring is either N→C rainbow (blue at the N-terminus through red at the C-terminus) or one color per chain.

Nearest PDB structures. The Foldseek neighbor list gives the closest experimentally determined structures in the PDB, ranked by structural alignment. TM-score near 1 means near-identical fold; near 0.3 means only rough topology match. This is how one finds what a novel AlphaFold prediction most resembles in the solved-structure universe.

Solvent-accessible surface area. SASA measures how much of the protein is reachable by solvent. It is computed by rolling a water-sized probe over the atomic surface and summing the exposed area (Å²). Per-residue SASA distinguishes core (buried, low SASA) from surface (exposed, high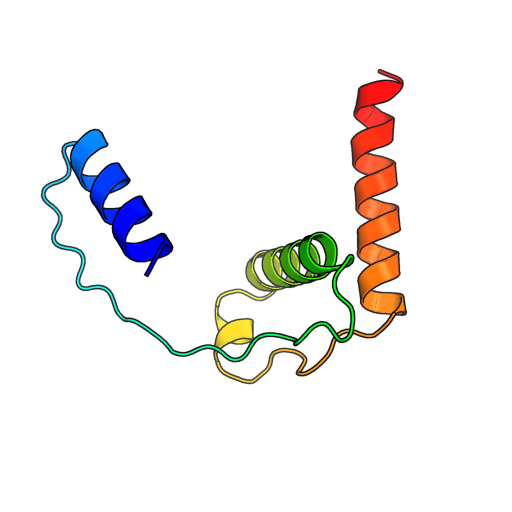 SASA) residues; total SASA is a whole-molecule size measure.